Protein AF-A0A0D7N728-F1 (afdb_monomer_lite)

Secondary structure (DSSP, 8-state):
----------THHHHHHTTS--HHHHHTS-HHHHHHHHHHHHHHHHHTHHHHHH-HHHHHHHHHHHHHHHHHHHHHHHTSTT--THHHHHHHHHHHHHHHHHHHHHHHHHHHHT-

Sequence (115 aa):
MPTKRRATATKAHAHEREDILNPHAISTLSAGAVSAMSAVGAAVIKQNKAALGQNADWFWHMFAKCEAKAARLAEQATHDPKACGDATFIETYARNLPKLMASALETREKALKAK

Structure (mmCIF, N/CA/C/O backbone):
data_AF-A0A0D7N728-F1
#
_entry.id   AF-A0A0D7N728-F1
#
loop_
_atom_site.group_PDB
_atom_site.id
_atom_site.type_symbol
_atom_site.label_atom_id
_atom_site.label_alt_id
_atom_site.label_comp_id
_atom_site.label_asym_id
_atom_site.label_entity_id
_atom_site.label_seq_id
_atom_site.pdbx_PDB_ins_code
_atom_site.Cartn_x
_atom_site.Cartn_y
_atom_site.Cartn_z
_atom_site.occupancy
_atom_site.B_iso_or_equiv
_atom_site.auth_seq_id
_atom_site.auth_comp_id
_atom_site.auth_asym_id
_atom_site.auth_atom_id
_atom_site.pdbx_PDB_model_num
ATOM 1 N N . MET A 1 1 ? -41.003 -30.355 -17.449 1.00 33.62 1 MET A N 1
ATOM 2 C CA . MET A 1 1 ? -39.651 -29.915 -17.021 1.00 33.62 1 MET A CA 1
ATOM 3 C C . MET A 1 1 ? -38.783 -29.704 -18.260 1.00 33.62 1 MET A C 1
ATOM 5 O O . MET A 1 1 ? -39.033 -30.435 -19.209 1.00 33.62 1 MET A O 1
ATOM 9 N N . PRO A 1 2 ? -37.804 -28.771 -18.292 1.00 44.09 2 PRO A N 1
ATOM 10 C CA . PRO A 1 2 ? -37.230 -28.021 -17.174 1.00 44.09 2 PRO A CA 1
ATOM 11 C C . PRO A 1 2 ? -37.425 -26.492 -17.237 1.00 44.09 2 PRO A C 1
ATOM 13 O O . PRO A 1 2 ? -37.665 -25.879 -18.273 1.00 44.09 2 PRO A O 1
ATOM 16 N N . THR A 1 3 ? -37.324 -25.903 -16.052 1.00 42.66 3 THR A N 1
ATOM 17 C CA . THR A 1 3 ? -37.560 -24.512 -15.664 1.00 42.66 3 THR A CA 1
ATOM 18 C C . THR A 1 3 ? -36.306 -23.661 -15.888 1.00 42.66 3 THR A C 1
ATOM 20 O O . THR A 1 3 ? -35.229 -23.978 -15.384 1.00 42.66 3 THR A O 1
ATOM 23 N N . LYS A 1 4 ? -36.439 -22.538 -16.603 1.00 42.78 4 LYS A N 1
ATOM 24 C CA . LYS A 1 4 ? -35.364 -21.553 -16.810 1.00 42.78 4 LYS A CA 1
ATOM 25 C C . LYS A 1 4 ? -35.176 -20.725 -15.529 1.00 42.78 4 LYS A C 1
ATOM 27 O O . LYS A 1 4 ? -35.857 -19.727 -15.312 1.00 42.78 4 LYS A O 1
ATOM 32 N N . ARG A 1 5 ? -34.268 -21.152 -14.647 1.00 39.19 5 ARG A N 1
ATOM 33 C CA . ARG A 1 5 ? -33.882 -20.398 -13.442 1.00 39.19 5 ARG A CA 1
ATOM 34 C C . ARG A 1 5 ? -32.936 -19.265 -13.855 1.00 39.19 5 ARG A C 1
ATOM 36 O O . ARG A 1 5 ? -31.755 -19.491 -14.097 1.00 39.19 5 ARG A O 1
ATOM 43 N N . ARG A 1 6 ? -33.461 -18.044 -13.982 1.00 40.66 6 ARG A N 1
ATOM 44 C CA . ARG A 1 6 ? -32.657 -16.831 -14.192 1.00 40.66 6 ARG A CA 1
ATOM 45 C C . ARG A 1 6 ? -31.936 -16.517 -12.880 1.00 40.66 6 ARG A C 1
ATOM 47 O O . ARG A 1 6 ? -32.551 -16.033 -11.937 1.00 40.66 6 ARG A O 1
ATOM 54 N N . ALA A 1 7 ? -30.652 -16.851 -12.806 1.00 38.78 7 ALA A N 1
ATOM 55 C CA . ALA A 1 7 ? -29.791 -16.446 -11.707 1.00 38.78 7 ALA A CA 1
ATOM 56 C C . ALA A 1 7 ? -29.558 -14.931 -11.793 1.00 38.78 7 ALA A C 1
ATOM 58 O O . ALA A 1 7 ? -28.812 -14.444 -12.640 1.00 38.78 7 ALA A O 1
ATOM 59 N N . THR A 1 8 ? -30.221 -14.171 -10.927 1.00 42.62 8 THR A N 1
ATOM 60 C CA . THR A 1 8 ? -29.794 -12.824 -10.548 1.00 42.62 8 THR A CA 1
ATOM 61 C C . THR A 1 8 ? -28.479 -12.955 -9.790 1.00 42.62 8 THR A C 1
ATOM 63 O O . THR A 1 8 ? -28.470 -13.160 -8.580 1.00 42.62 8 THR A O 1
ATOM 66 N N . ALA A 1 9 ? -27.366 -12.905 -10.525 1.00 46.09 9 ALA A N 1
ATOM 67 C CA . ALA A 1 9 ? -26.038 -12.813 -9.944 1.00 46.09 9 ALA A CA 1
ATOM 68 C C . ALA A 1 9 ? -25.912 -11.467 -9.223 1.00 46.09 9 ALA A C 1
ATOM 70 O O . ALA A 1 9 ? -25.885 -10.388 -9.817 1.00 46.09 9 ALA A O 1
ATOM 71 N N . THR A 1 10 ? -25.909 -11.580 -7.906 1.00 42.12 10 THR A N 1
ATOM 72 C CA . THR A 1 10 ? -25.706 -10.567 -6.888 1.00 42.12 10 THR A CA 1
ATOM 73 C C . THR A 1 10 ? -24.489 -9.700 -7.228 1.00 42.12 10 THR A C 1
ATOM 75 O O . THR A 1 10 ? -23.352 -10.161 -7.168 1.00 42.12 10 THR A O 1
ATOM 78 N N . LYS A 1 11 ? -24.709 -8.413 -7.527 1.00 42.97 11 LYS A N 1
ATOM 79 C CA . LYS A 1 11 ? -23.644 -7.397 -7.674 1.00 42.97 11 LYS A CA 1
ATOM 80 C C . LYS A 1 11 ? -22.841 -7.146 -6.381 1.00 42.97 11 LYS A C 1
ATOM 82 O O . LYS A 1 11 ? -21.891 -6.377 -6.409 1.00 42.97 11 LYS A O 1
ATOM 87 N N . ALA A 1 12 ? -23.189 -7.795 -5.267 1.00 44.34 12 ALA A N 1
ATOM 88 C CA . ALA A 1 12 ? -22.503 -7.652 -3.983 1.00 44.34 12 ALA A CA 1
ATOM 89 C C . ALA A 1 12 ? -21.127 -8.349 -3.932 1.00 44.34 12 ALA A C 1
ATOM 91 O O . ALA A 1 12 ? -20.231 -7.859 -3.259 1.00 44.34 12 ALA A O 1
ATOM 92 N N . HIS A 1 13 ? -20.917 -9.435 -4.687 1.00 36.66 13 HIS A N 1
ATOM 93 C CA . HIS A 1 13 ? -19.657 -10.199 -4.633 1.00 36.66 13 HIS A CA 1
ATOM 94 C C . HIS A 1 13 ? -18.569 -9.728 -5.598 1.00 36.66 13 HIS A C 1
ATOM 96 O O . HIS A 1 13 ? -17.445 -10.222 -5.525 1.00 36.66 13 HIS A O 1
ATOM 102 N N . ALA A 1 14 ? -18.875 -8.799 -6.510 1.00 38.47 14 ALA A N 1
ATOM 103 C CA . ALA A 1 14 ? -17.838 -8.238 -7.367 1.00 38.47 14 ALA A CA 1
ATOM 104 C C . ALA A 1 14 ? -16.813 -7.491 -6.504 1.00 38.47 14 ALA A C 1
ATOM 106 O O . ALA A 1 14 ? -15.632 -7.781 -6.601 1.00 38.47 14 ALA A O 1
ATOM 107 N N . HIS A 1 15 ? -17.276 -6.658 -5.569 1.00 41.44 15 HIS A N 1
ATOM 108 C CA . HIS A 1 15 ? -16.399 -5.812 -4.762 1.00 41.44 15 HIS A CA 1
ATOM 109 C C . HIS A 1 15 ? -15.520 -6.583 -3.764 1.00 41.44 15 HIS A C 1
ATOM 111 O O . HIS A 1 15 ? -14.372 -6.220 -3.550 1.00 41.44 15 HIS A O 1
ATOM 117 N N . GLU A 1 16 ? -16.007 -7.686 -3.187 1.00 44.75 16 GLU A N 1
ATOM 118 C CA . GLU A 1 16 ? -15.196 -8.509 -2.269 1.00 44.75 16 GLU A CA 1
ATOM 119 C C . GLU A 1 16 ? -14.131 -9.340 -2.990 1.00 44.75 16 GLU A C 1
ATOM 121 O O . GLU A 1 16 ? -13.070 -9.606 -2.431 1.00 44.75 16 GLU A O 1
ATOM 126 N N . ARG A 1 17 ? -14.383 -9.743 -4.242 1.00 47.88 17 ARG A N 1
ATOM 127 C CA . ARG A 1 17 ? -13.383 -10.448 -5.062 1.00 47.88 17 ARG A CA 1
ATOM 128 C C . ARG A 1 17 ? -12.319 -9.513 -5.639 1.00 47.88 17 ARG A C 1
ATOM 130 O O . ARG A 1 17 ? -11.313 -9.992 -6.147 1.00 47.88 17 ARG A O 1
ATOM 137 N N . GLU A 1 18 ? -12.527 -8.203 -5.547 1.00 49.72 18 GLU A N 1
ATOM 138 C CA . GLU A 1 18 ? -11.573 -7.172 -5.961 1.00 49.72 18 GLU A CA 1
ATOM 139 C C . GLU A 1 18 ? -10.480 -6.874 -4.922 1.00 49.72 18 GLU A C 1
ATOM 141 O O . GLU A 1 18 ? -9.497 -6.222 -5.273 1.00 49.72 18 GLU A O 1
ATOM 146 N N . ASP A 1 19 ? -10.641 -7.354 -3.683 1.00 52.94 19 ASP A N 1
ATOM 147 C CA . ASP A 1 19 ? -9.701 -7.182 -2.561 1.00 52.94 19 ASP A CA 1
ATOM 148 C C . ASP A 1 19 ? -8.608 -8.275 -2.509 1.00 52.94 19 ASP A C 1
ATOM 150 O O . ASP A 1 19 ? -7.814 -8.320 -1.570 1.00 52.94 19 ASP A O 1
ATOM 154 N N . ILE A 1 20 ? -8.557 -9.182 -3.490 1.00 57.94 20 ILE A N 1
ATOM 155 C CA . ILE A 1 20 ? -7.570 -10.268 -3.544 1.00 57.94 20 ILE A CA 1
ATOM 156 C C . ILE A 1 20 ? -6.452 -9.866 -4.508 1.00 57.94 20 ILE A C 1
ATOM 158 O O . ILE A 1 20 ? -6.704 -9.627 -5.690 1.00 57.94 20 ILE A O 1
ATOM 162 N N . LEU A 1 21 ? -5.211 -9.810 -4.012 1.00 62.62 21 LEU A N 1
ATOM 163 C CA . LEU A 1 21 ? -4.024 -9.650 -4.855 1.00 62.62 21 LEU A CA 1
ATOM 164 C C . LEU A 1 21 ? -4.002 -10.741 -5.939 1.00 62.62 21 LEU A C 1
ATOM 166 O O . LEU A 1 21 ? -4.066 -11.930 -5.624 1.00 62.62 21 LEU A O 1
ATOM 170 N N . ASN A 1 22 ? -3.880 -10.341 -7.207 1.00 67.19 22 ASN A N 1
ATOM 171 C CA . ASN A 1 22 ? -3.751 -11.272 -8.325 1.00 67.19 22 ASN A CA 1
ATOM 172 C C . ASN A 1 22 ? -2.434 -12.067 -8.184 1.00 67.19 22 ASN A C 1
ATOM 174 O O . ASN A 1 22 ? -1.362 -11.467 -8.292 1.00 67.19 22 ASN A O 1
ATOM 178 N N . PRO A 1 23 ? -2.467 -13.401 -7.984 1.00 66.25 23 PRO A N 1
ATOM 179 C CA . PRO A 1 23 ? -1.251 -14.197 -7.808 1.00 66.25 23 PRO A CA 1
ATOM 180 C C . PRO A 1 23 ? -0.305 -14.078 -9.004 1.00 66.25 23 PRO A C 1
ATOM 182 O O . PRO A 1 23 ? 0.911 -14.041 -8.837 1.00 66.25 23 PRO A O 1
ATOM 185 N N . HIS A 1 24 ? -0.872 -13.952 -10.207 1.00 63.81 24 HIS A N 1
ATOM 186 C CA . HIS A 1 24 ? -0.104 -13.832 -11.438 1.00 63.81 24 HIS A CA 1
ATOM 187 C C . HIS A 1 24 ? 0.644 -12.494 -11.527 1.00 63.81 24 HIS A C 1
ATOM 189 O O . HIS A 1 24 ? 1.741 -12.454 -12.079 1.00 63.81 24 HIS A O 1
ATOM 195 N N . ALA A 1 25 ? 0.086 -11.426 -10.948 1.00 66.00 25 ALA A N 1
ATOM 196 C CA . ALA A 1 25 ? 0.732 -10.119 -10.875 1.00 66.00 25 ALA A CA 1
ATOM 197 C C . ALA A 1 25 ? 1.956 -10.152 -9.961 1.00 66.00 25 ALA A C 1
ATOM 199 O O . ALA A 1 25 ? 3.000 -9.606 -10.301 1.00 66.00 25 ALA A O 1
ATOM 200 N N . ILE A 1 26 ? 1.851 -10.852 -8.825 1.00 67.19 26 ILE A N 1
ATOM 201 C CA . ILE A 1 26 ? 2.969 -11.025 -7.892 1.00 67.19 26 ILE A CA 1
ATOM 202 C C . ILE A 1 26 ? 4.081 -11.855 -8.540 1.00 67.19 26 ILE A C 1
ATOM 204 O O . ILE A 1 26 ? 5.252 -11.514 -8.410 1.00 67.19 26 ILE A O 1
ATOM 208 N N . SER A 1 27 ? 3.734 -12.926 -9.263 1.00 68.50 27 SER A N 1
ATOM 209 C CA . SER A 1 27 ? 4.721 -13.808 -9.904 1.00 68.50 27 SER A CA 1
ATOM 210 C C . SER A 1 27 ? 5.557 -13.126 -10.990 1.00 68.50 27 SER A C 1
ATOM 212 O O . SER A 1 27 ? 6.620 -13.635 -11.333 1.00 68.50 27 SER A O 1
ATOM 214 N N . THR A 1 28 ? 5.099 -11.996 -11.532 1.00 75.62 28 THR A N 1
ATOM 215 C CA . THR A 1 28 ? 5.837 -11.221 -12.542 1.00 75.62 28 THR A CA 1
ATOM 216 C C . THR A 1 28 ? 6.732 -10.128 -11.959 1.00 75.62 28 THR A C 1
ATOM 218 O O . THR A 1 28 ? 7.520 -9.548 -12.701 1.00 75.62 28 THR A O 1
ATOM 221 N N . LEU A 1 29 ? 6.633 -9.839 -10.656 1.00 82.88 29 LEU A N 1
ATOM 222 C CA . LEU A 1 29 ? 7.455 -8.823 -9.998 1.00 82.88 29 LEU A CA 1
ATOM 223 C C . LEU A 1 29 ? 8.883 -9.327 -9.788 1.00 82.88 29 LEU A C 1
ATOM 225 O O . LEU A 1 29 ? 9.096 -10.467 -9.367 1.00 82.88 29 LEU A O 1
ATOM 229 N N . SER A 1 30 ? 9.879 -8.462 -9.998 1.00 86.75 30 SER A N 1
ATOM 230 C CA . SER A 1 30 ? 11.242 -8.801 -9.586 1.00 86.75 30 SER A CA 1
ATOM 231 C C . SER A 1 30 ? 11.374 -8.856 -8.061 1.00 86.75 30 SER A C 1
ATOM 233 O O . SER A 1 30 ? 10.610 -8.245 -7.307 1.00 86.75 30 SER A O 1
ATOM 235 N N . ALA A 1 31 ? 12.435 -9.514 -7.590 1.00 89.50 31 ALA A N 1
ATOM 236 C CA . ALA A 1 31 ? 12.811 -9.494 -6.177 1.00 89.50 31 ALA A CA 1
ATOM 237 C C . ALA A 1 31 ? 12.987 -8.061 -5.630 1.00 89.50 31 ALA A C 1
ATOM 239 O O . ALA A 1 31 ? 12.695 -7.803 -4.462 1.00 89.50 31 ALA A O 1
ATOM 240 N N . GLY A 1 32 ? 13.420 -7.116 -6.476 1.00 89.19 32 GLY A N 1
ATOM 241 C CA . GLY A 1 32 ? 13.537 -5.703 -6.117 1.00 89.19 32 GLY A CA 1
ATOM 242 C C . GLY A 1 32 ? 12.179 -5.061 -5.829 1.00 89.19 32 GLY A C 1
ATOM 243 O O . GLY A 1 32 ? 12.028 -4.386 -4.810 1.00 89.19 32 GLY A O 1
ATOM 244 N N . ALA A 1 33 ? 11.174 -5.327 -6.666 1.00 89.56 33 ALA A N 1
ATOM 245 C CA . ALA A 1 33 ? 9.815 -4.835 -6.458 1.00 89.56 33 ALA A CA 1
ATOM 246 C C . ALA A 1 33 ? 9.167 -5.430 -5.198 1.00 89.56 33 ALA A C 1
ATOM 248 O O . ALA A 1 33 ? 8.594 -4.688 -4.402 1.00 89.56 33 ALA A O 1
ATOM 249 N N . VAL A 1 34 ? 9.338 -6.731 -4.947 1.00 91.19 34 VAL A N 1
ATOM 250 C CA . VAL A 1 34 ? 8.831 -7.389 -3.726 1.00 91.19 34 VAL A CA 1
ATOM 251 C C . VAL A 1 34 ? 9.497 -6.829 -2.458 1.00 91.19 34 VAL A C 1
ATOM 253 O O . VAL A 1 34 ? 8.830 -6.571 -1.450 1.00 91.19 34 VAL A O 1
ATOM 256 N N . SER A 1 35 ? 10.809 -6.580 -2.506 1.00 93.81 35 SER A N 1
ATOM 257 C CA . SER A 1 35 ? 11.543 -5.933 -1.412 1.00 93.81 35 SER A CA 1
ATOM 258 C C . SER A 1 35 ? 11.038 -4.508 -1.153 1.00 93.81 35 SER A C 1
ATOM 260 O O . SER A 1 35 ? 10.763 -4.137 -0.009 1.00 93.81 35 SER A O 1
ATOM 262 N N . ALA A 1 36 ? 10.813 -3.725 -2.213 1.00 93.31 36 ALA A N 1
ATOM 263 C CA . ALA A 1 36 ? 10.258 -2.380 -2.104 1.00 93.31 36 ALA A CA 1
ATOM 264 C C . ALA A 1 36 ? 8.833 -2.381 -1.525 1.00 93.31 36 ALA A C 1
ATOM 266 O O . ALA A 1 36 ? 8.539 -1.572 -0.644 1.00 93.31 36 ALA A O 1
ATOM 267 N N . MET A 1 37 ? 7.968 -3.312 -1.943 1.00 94.38 37 MET A N 1
ATOM 268 C CA . MET A 1 37 ? 6.630 -3.472 -1.359 1.00 94.38 37 MET A CA 1
ATOM 269 C C . MET A 1 37 ? 6.702 -3.715 0.148 1.00 94.38 37 MET A C 1
ATOM 271 O O . MET A 1 37 ? 5.983 -3.069 0.913 1.00 94.38 37 MET A O 1
ATOM 275 N N . SER A 1 38 ? 7.615 -4.593 0.570 1.00 94.56 38 SER A N 1
ATOM 276 C CA . SER A 1 38 ? 7.819 -4.936 1.979 1.00 94.56 38 SER A CA 1
ATOM 277 C C . SER A 1 38 ? 8.307 -3.728 2.787 1.00 94.56 38 SER A C 1
ATOM 279 O O . SER A 1 38 ? 7.790 -3.451 3.871 1.00 94.56 38 SER A O 1
ATOM 281 N N . ALA A 1 39 ? 9.255 -2.955 2.245 1.00 97.50 39 ALA A N 1
ATOM 282 C CA . ALA A 1 39 ? 9.756 -1.733 2.874 1.00 97.50 39 ALA A CA 1
ATOM 283 C C . ALA A 1 39 ? 8.662 -0.662 3.025 1.00 97.50 39 ALA A C 1
ATOM 285 O O . ALA A 1 39 ? 8.525 -0.056 4.091 1.00 97.50 39 ALA A O 1
ATOM 286 N N . VAL A 1 40 ? 7.851 -0.452 1.985 1.00 96.75 40 VAL A N 1
ATOM 287 C CA . VAL A 1 40 ? 6.718 0.485 2.021 1.00 96.75 40 VAL A CA 1
ATOM 288 C C . VAL A 1 40 ? 5.671 0.021 3.037 1.00 96.75 40 VAL A C 1
ATOM 290 O O . VAL A 1 40 ? 5.213 0.828 3.846 1.00 96.75 40 VAL A O 1
ATOM 293 N N . GLY A 1 41 ? 5.322 -1.269 3.047 1.00 95.75 41 GLY A N 1
ATOM 294 C CA . GLY A 1 41 ? 4.378 -1.834 4.010 1.00 95.75 41 GLY A CA 1
ATOM 295 C C . GLY A 1 41 ? 4.838 -1.623 5.454 1.00 95.75 41 GLY A C 1
ATOM 296 O O . GLY A 1 41 ? 4.099 -1.070 6.271 1.00 95.75 41 GLY A O 1
ATOM 297 N N . ALA A 1 42 ? 6.099 -1.945 5.753 1.00 97.44 42 ALA A N 1
ATOM 298 C CA . ALA A 1 42 ? 6.697 -1.713 7.067 1.00 97.44 42 ALA A CA 1
ATOM 299 C C . ALA A 1 42 ? 6.694 -0.226 7.468 1.00 97.44 42 ALA A C 1
ATOM 301 O O . ALA A 1 42 ? 6.413 0.103 8.625 1.00 97.44 42 ALA A O 1
ATOM 302 N N . ALA A 1 43 ? 6.964 0.683 6.527 1.00 97.81 43 ALA A N 1
ATOM 303 C CA . ALA A 1 43 ? 6.917 2.122 6.775 1.00 97.81 43 ALA A CA 1
ATOM 304 C C . ALA A 1 43 ? 5.499 2.599 7.132 1.00 97.81 43 ALA A C 1
ATOM 306 O O . ALA A 1 43 ? 5.333 3.341 8.103 1.00 97.81 43 ALA A O 1
ATOM 307 N N . VAL A 1 44 ? 4.474 2.130 6.413 1.00 97.25 44 VAL A N 1
ATOM 308 C CA . VAL A 1 44 ? 3.065 2.457 6.694 1.00 97.25 44 VAL A CA 1
ATOM 309 C C . VAL A 1 44 ? 2.630 1.895 8.047 1.00 97.25 44 VAL A C 1
ATOM 311 O O . VAL A 1 44 ? 1.984 2.602 8.823 1.00 97.25 44 VAL A O 1
ATOM 314 N N . ILE A 1 45 ? 3.027 0.668 8.387 1.00 96.56 45 ILE A N 1
ATOM 315 C CA . ILE A 1 45 ? 2.749 0.081 9.706 1.00 96.56 45 ILE A CA 1
ATOM 316 C C . ILE A 1 45 ? 3.397 0.921 10.813 1.00 96.56 45 ILE A C 1
ATOM 318 O O . ILE A 1 45 ? 2.737 1.286 11.787 1.00 96.56 45 ILE A O 1
ATOM 322 N N . LYS A 1 46 ? 4.673 1.294 10.647 1.00 97.06 46 LYS A N 1
ATOM 323 C CA . LYS A 1 46 ? 5.406 2.127 11.612 1.00 97.06 46 LYS A CA 1
ATOM 324 C C . LYS A 1 46 ? 4.765 3.505 11.784 1.00 97.06 46 LYS A C 1
ATOM 326 O O . LYS A 1 46 ? 4.645 3.972 12.915 1.00 97.06 46 LYS A O 1
ATOM 331 N N . GLN A 1 47 ? 4.334 4.136 10.691 1.00 95.25 47 GLN A N 1
ATOM 332 C CA . GLN A 1 47 ? 3.652 5.433 10.715 1.00 95.25 47 GLN A CA 1
ATOM 333 C C . GLN A 1 47 ? 2.332 5.373 11.498 1.00 95.25 47 GLN A C 1
ATOM 335 O O . GLN A 1 47 ? 1.981 6.330 12.181 1.00 95.25 47 GLN A O 1
ATOM 340 N N . ASN A 1 48 ? 1.628 4.240 11.446 1.00 94.69 48 ASN A N 1
ATOM 341 C CA . ASN A 1 48 ? 0.301 4.071 12.037 1.00 94.69 48 ASN A CA 1
ATOM 342 C C . ASN A 1 48 ? 0.307 3.195 13.306 1.00 94.69 48 ASN A C 1
ATOM 344 O O . ASN A 1 48 ? -0.711 2.597 13.663 1.00 94.69 48 ASN A O 1
ATOM 348 N N . LYS A 1 49 ? 1.437 3.144 14.030 1.00 94.00 49 LYS A N 1
ATOM 349 C CA . LYS A 1 49 ? 1.622 2.303 15.230 1.00 94.00 49 LYS A CA 1
ATOM 350 C C . LYS A 1 49 ? 0.559 2.538 16.312 1.00 94.00 49 LYS A C 1
ATOM 352 O O . LYS A 1 49 ? 0.162 1.596 16.992 1.00 94.00 49 LYS A O 1
ATOM 357 N N . ALA A 1 50 ? 0.079 3.774 16.461 1.00 92.75 50 ALA A N 1
ATOM 358 C CA . ALA A 1 50 ? -0.980 4.102 17.416 1.00 92.75 50 ALA A CA 1
ATOM 359 C C . ALA A 1 50 ? -2.299 3.382 17.083 1.00 92.75 50 ALA A C 1
ATOM 361 O O . ALA A 1 50 ? -2.913 2.786 17.964 1.00 92.75 50 ALA A O 1
ATOM 362 N N . ALA A 1 51 ? -2.700 3.370 15.808 1.00 91.94 51 ALA A N 1
ATOM 363 C CA . ALA A 1 51 ? -3.910 2.683 15.361 1.00 91.94 51 ALA A CA 1
ATOM 364 C C . ALA A 1 51 ? -3.789 1.157 15.484 1.00 91.94 51 ALA A C 1
ATOM 366 O O . ALA A 1 51 ? -4.749 0.497 15.888 1.00 91.94 51 ALA A O 1
ATOM 367 N N . LEU A 1 52 ? -2.599 0.612 15.198 1.00 92.94 52 LEU A N 1
ATOM 368 C CA . LEU A 1 52 ? -2.285 -0.801 15.422 1.00 92.94 52 LEU A CA 1
ATOM 369 C C . LEU A 1 52 ? -2.453 -1.186 16.902 1.00 92.94 52 LEU A C 1
ATOM 371 O O . LEU A 1 52 ? -3.034 -2.224 17.201 1.00 92.94 52 LEU A O 1
ATOM 375 N N . GLY A 1 53 ? -2.000 -0.333 17.827 1.00 92.81 53 GLY A N 1
ATOM 376 C CA . GLY A 1 53 ? -2.137 -0.566 19.268 1.00 92.81 53 GLY A CA 1
ATOM 377 C C . GLY A 1 53 ? -3.575 -0.501 19.795 1.00 92.81 53 GLY A C 1
ATOM 378 O O . GLY A 1 53 ? -3.871 -1.115 20.814 1.00 92.81 53 GLY A O 1
ATOM 379 N N . GLN A 1 54 ? -4.481 0.211 19.118 1.00 92.06 54 GLN A N 1
ATOM 380 C CA . GLN A 1 54 ? -5.880 0.334 19.549 1.00 92.06 54 GLN A CA 1
ATOM 381 C C . GLN A 1 54 ? -6.733 -0.888 19.195 1.00 92.06 54 GLN A C 1
ATOM 383 O O . GLN A 1 54 ? -7.617 -1.267 19.957 1.00 92.06 54 GLN A O 1
ATOM 388 N N . ASN A 1 55 ? -6.538 -1.466 18.007 1.00 92.19 55 ASN A N 1
ATOM 389 C CA . ASN A 1 55 ? -7.198 -2.708 17.605 1.00 92.19 55 ASN A CA 1
ATOM 390 C C . ASN A 1 55 ? -6.394 -3.356 16.476 1.00 92.19 55 ASN A C 1
ATOM 392 O O . ASN A 1 55 ? -6.492 -2.929 15.320 1.00 92.19 55 ASN A O 1
ATOM 396 N N . ALA A 1 56 ? -5.599 -4.362 16.836 1.00 93.44 56 ALA A N 1
ATOM 397 C CA . ALA A 1 56 ? -4.680 -5.016 15.919 1.00 93.44 56 ALA A CA 1
ATOM 398 C C . ALA A 1 56 ? -5.411 -5.812 14.830 1.00 93.44 56 ALA A C 1
ATOM 400 O O . ALA A 1 56 ? -5.053 -5.688 13.663 1.00 93.44 56 ALA A O 1
ATOM 401 N N . ASP A 1 57 ? -6.461 -6.559 15.177 1.00 94.62 57 ASP A N 1
ATOM 402 C CA . ASP A 1 57 ? -7.191 -7.397 14.216 1.00 94.62 57 ASP A CA 1
ATOM 403 C C . ASP A 1 57 ? -7.831 -6.558 13.108 1.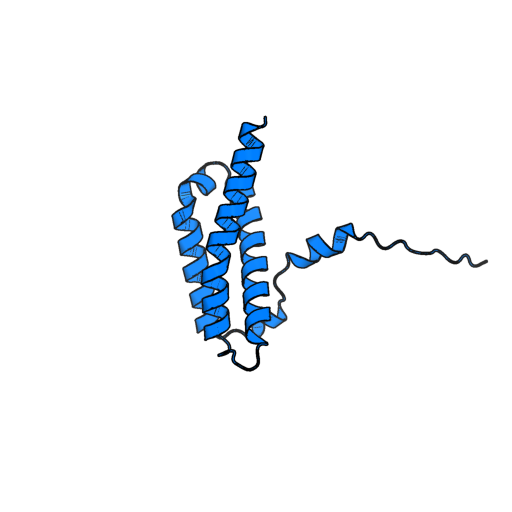00 94.62 57 ASP A C 1
ATOM 405 O O . ASP A 1 57 ? -7.653 -6.829 11.920 1.00 94.62 57 ASP A O 1
ATOM 409 N N . TRP A 1 58 ? -8.518 -5.475 13.485 1.00 93.69 58 TRP A N 1
ATOM 410 C CA . TRP A 1 58 ? -9.076 -4.540 12.513 1.00 93.69 58 TRP A CA 1
ATOM 411 C C . TRP A 1 58 ? -7.977 -3.883 11.678 1.00 93.69 58 TRP A C 1
ATOM 413 O O . TRP A 1 58 ? -8.144 -3.715 10.470 1.00 93.69 58 TRP A O 1
ATOM 423 N N . PHE A 1 59 ? -6.862 -3.501 12.311 1.00 95.38 59 PHE A N 1
ATOM 424 C CA . PHE A 1 59 ? -5.759 -2.846 11.618 1.00 95.38 59 PHE A CA 1
ATOM 425 C C . PHE A 1 59 ? -5.174 -3.760 10.547 1.00 95.38 59 PHE A C 1
ATOM 427 O O . PHE A 1 59 ? -5.046 -3.329 9.407 1.00 95.38 59 PHE A O 1
ATOM 434 N N . TRP A 1 60 ? -4.861 -5.012 10.887 1.00 95.19 60 TRP A N 1
ATOM 435 C CA . TRP A 1 60 ? -4.296 -5.975 9.945 1.00 95.19 60 TRP A CA 1
ATOM 436 C C . TRP A 1 60 ? -5.269 -6.319 8.823 1.00 95.19 60 TRP A C 1
ATOM 438 O O . TRP A 1 60 ? -4.864 -6.353 7.663 1.00 95.19 60 TRP A O 1
ATOM 448 N N . HIS A 1 61 ? -6.556 -6.483 9.142 1.00 93.62 61 HIS A N 1
ATOM 449 C CA . HIS A 1 61 ? -7.593 -6.698 8.133 1.00 93.62 61 HIS A CA 1
ATOM 450 C C . HIS A 1 61 ? -7.671 -5.537 7.136 1.00 93.62 61 HIS A C 1
ATOM 452 O O . HIS A 1 61 ? -7.670 -5.740 5.922 1.00 93.62 61 HIS A O 1
ATOM 458 N N . MET A 1 62 ? -7.695 -4.299 7.633 1.00 94.50 62 MET A N 1
ATOM 459 C CA . MET A 1 62 ? -7.753 -3.120 6.769 1.00 94.50 62 MET A CA 1
ATOM 460 C C . MET A 1 62 ? -6.449 -2.858 6.027 1.00 94.50 62 MET A C 1
ATOM 462 O O . MET A 1 62 ? -6.491 -2.439 4.871 1.00 94.50 62 MET A O 1
ATOM 466 N N . PHE A 1 63 ? -5.307 -3.121 6.658 1.00 95.12 63 PHE A N 1
ATOM 467 C CA . PHE A 1 63 ? -4.004 -3.014 6.024 1.00 95.12 63 PHE A CA 1
ATOM 468 C C . PHE A 1 63 ? -3.913 -3.967 4.832 1.00 95.12 63 PHE A C 1
ATOM 470 O O . PHE A 1 63 ? -3.614 -3.505 3.737 1.00 95.12 63 PHE A O 1
ATOM 477 N N . ALA A 1 64 ? -4.283 -5.242 5.000 1.00 93.62 64 ALA A N 1
ATOM 478 C CA . ALA A 1 64 ? -4.288 -6.225 3.916 1.00 93.62 64 ALA A CA 1
ATOM 479 C C . ALA A 1 64 ? -5.184 -5.795 2.739 1.00 93.62 64 ALA A C 1
ATOM 481 O O . ALA A 1 64 ? -4.785 -5.893 1.580 1.00 93.62 64 ALA A O 1
ATOM 482 N N . LYS A 1 65 ? -6.369 -5.235 3.020 1.00 94.00 65 LYS A N 1
ATOM 483 C CA . LYS A 1 65 ? -7.246 -4.667 1.979 1.00 94.00 65 LYS A CA 1
ATOM 484 C C . LYS A 1 65 ? -6.610 -3.486 1.246 1.00 94.00 65 LYS A C 1
ATOM 486 O O . LYS A 1 65 ? -6.662 -3.401 0.020 1.00 94.00 65 LYS A O 1
ATOM 491 N N . CYS A 1 66 ? -6.004 -2.559 1.988 1.00 95.00 66 CYS A N 1
ATOM 492 C CA . CYS A 1 66 ? -5.322 -1.408 1.398 1.00 95.00 66 CYS A CA 1
ATOM 493 C C . CYS A 1 66 ? -4.110 -1.843 0.564 1.00 95.00 66 CYS A C 1
ATOM 495 O O . CYS A 1 66 ? -3.885 -1.285 -0.508 1.00 95.00 66 CYS A O 1
ATOM 497 N N . GLU A 1 67 ? -3.369 -2.845 1.033 1.00 94.19 67 GLU A N 1
ATOM 498 C CA . GLU A 1 67 ? -2.217 -3.441 0.361 1.00 94.19 67 GLU A CA 1
ATOM 499 C C . GLU A 1 67 ? -2.614 -4.075 -0.973 1.00 94.19 67 GLU A C 1
ATOM 501 O O . GLU A 1 67 ? -2.051 -3.729 -2.013 1.00 94.19 67 GLU A O 1
ATOM 506 N N . ALA A 1 68 ? -3.657 -4.909 -0.969 1.00 91.94 68 ALA A N 1
ATOM 507 C CA . ALA A 1 68 ? -4.192 -5.523 -2.178 1.00 91.94 68 ALA A CA 1
ATOM 508 C C . ALA A 1 68 ? -4.655 -4.485 -3.201 1.00 91.94 68 ALA A C 1
ATOM 510 O O . ALA A 1 68 ? -4.307 -4.557 -4.383 1.00 91.94 68 ALA A O 1
ATOM 511 N N . LYS A 1 69 ? -5.381 -3.463 -2.743 1.00 92.81 69 LYS A N 1
ATOM 512 C CA . LYS A 1 69 ? -5.841 -2.380 -3.610 1.00 92.81 69 LYS A CA 1
ATOM 513 C C . LYS A 1 69 ? -4.682 -1.550 -4.168 1.00 92.81 69 LYS A C 1
ATOM 515 O O . LYS A 1 69 ? -4.711 -1.196 -5.345 1.00 92.81 69 LYS A O 1
ATOM 520 N N . ALA A 1 70 ? -3.660 -1.251 -3.366 1.00 94.19 70 ALA A N 1
ATOM 521 C CA . ALA A 1 70 ? -2.474 -0.534 -3.829 1.00 94.19 70 ALA A CA 1
ATOM 522 C C . ALA A 1 70 ? -1.698 -1.341 -4.879 1.00 94.19 70 ALA A C 1
ATOM 524 O O . ALA A 1 70 ? -1.309 -0.781 -5.903 1.00 94.19 70 ALA A O 1
ATOM 525 N N . ALA A 1 71 ? -1.517 -2.646 -4.658 1.00 92.06 71 ALA A N 1
ATOM 526 C CA . ALA A 1 71 ? -0.847 -3.536 -5.603 1.00 92.06 71 ALA A CA 1
ATOM 527 C C . ALA A 1 71 ? -1.604 -3.632 -6.932 1.00 92.06 71 ALA A C 1
ATOM 529 O O . ALA A 1 71 ? -0.990 -3.550 -7.990 1.00 92.06 71 ALA A O 1
ATOM 530 N N . ARG A 1 72 ? -2.938 -3.703 -6.898 1.00 89.69 72 ARG A N 1
ATOM 531 C CA . ARG A 1 72 ? -3.761 -3.711 -8.114 1.00 89.69 72 ARG A CA 1
ATOM 532 C C . ARG A 1 72 ? -3.672 -2.400 -8.896 1.00 89.69 72 ARG A C 1
ATOM 534 O O . ARG A 1 72 ? -3.592 -2.424 -10.119 1.00 89.69 72 ARG A O 1
ATOM 541 N N . LEU A 1 73 ? -3.681 -1.253 -8.213 1.00 91.75 73 LEU A N 1
ATOM 542 C CA . LEU A 1 73 ? -3.476 0.044 -8.871 1.00 91.75 73 LEU A CA 1
ATOM 543 C C . LEU A 1 73 ? -2.087 0.128 -9.512 1.00 91.75 73 LEU A C 1
ATOM 545 O O . LEU A 1 73 ? -1.946 0.666 -10.607 1.00 91.75 73 LEU A O 1
ATOM 549 N N . ALA A 1 74 ? -1.076 -0.418 -8.839 1.00 92.00 74 ALA A N 1
ATOM 550 C CA . ALA A 1 74 ? 0.281 -0.487 -9.353 1.00 92.00 74 ALA A CA 1
ATOM 551 C C . ALA A 1 74 ? 0.401 -1.408 -10.574 1.00 92.00 74 ALA A C 1
ATOM 553 O O . ALA A 1 74 ? 0.986 -0.995 -11.568 1.00 92.00 74 ALA A O 1
ATOM 554 N N . GLU A 1 75 ? -0.211 -2.594 -10.543 1.00 90.12 75 GLU A N 1
ATOM 555 C CA . GLU A 1 75 ? -0.321 -3.510 -11.688 1.00 90.12 75 GLU A CA 1
ATOM 556 C C . GLU A 1 75 ? -1.030 -2.839 -12.871 1.00 90.12 75 GLU A C 1
ATOM 558 O O . GLU A 1 75 ? -0.546 -2.866 -13.994 1.00 90.12 75 GLU A O 1
ATOM 563 N N . GLN A 1 76 ? -2.147 -2.149 -12.633 1.00 89.81 76 GLN A N 1
ATOM 564 C CA . GLN A 1 76 ? -2.841 -1.424 -13.700 1.00 89.81 76 GLN A CA 1
ATOM 565 C C . GLN A 1 76 ? -1.967 -0.335 -14.328 1.00 89.81 76 GLN A C 1
ATOM 567 O O . GLN A 1 76 ? -2.012 -0.135 -15.541 1.00 89.81 76 GLN A O 1
ATOM 572 N N . ALA A 1 77 ? -1.151 0.344 -13.521 1.00 89.75 77 ALA A N 1
ATOM 573 C CA . ALA A 1 77 ? -0.240 1.370 -14.004 1.00 89.75 77 ALA A CA 1
ATOM 574 C C . ALA A 1 77 ? 0.911 0.804 -14.852 1.00 89.75 77 ALA A C 1
ATOM 576 O O . ALA A 1 77 ? 1.420 1.524 -15.709 1.00 89.75 77 ALA A O 1
ATOM 577 N N . THR A 1 78 ? 1.312 -0.463 -14.674 1.00 88.88 78 THR A N 1
ATOM 578 C CA . THR A 1 78 ? 2.369 -1.067 -15.506 1.00 88.88 78 THR A CA 1
ATOM 579 C C . THR A 1 78 ? 1.910 -1.433 -16.915 1.00 88.88 78 THR A C 1
ATOM 581 O O . THR A 1 78 ? 2.753 -1.663 -17.778 1.00 88.88 78 THR A O 1
ATOM 584 N N . HIS A 1 79 ? 0.601 -1.447 -17.179 1.00 87.12 79 HIS A N 1
ATOM 585 C CA . HIS A 1 79 ? 0.056 -1.672 -18.519 1.00 87.12 79 HIS A CA 1
ATOM 586 C C . HIS A 1 79 ? 0.084 -0.424 -19.418 1.00 87.12 79 HIS A C 1
ATOM 588 O O . HIS A 1 79 ? -0.240 -0.531 -20.603 1.00 87.12 79 HIS A O 1
ATOM 594 N N . ASP A 1 80 ? 0.451 0.753 -18.894 1.00 87.81 80 ASP A N 1
ATOM 595 C CA . ASP A 1 80 ? 0.606 1.954 -19.719 1.00 87.81 80 ASP A CA 1
ATOM 596 C C . ASP A 1 80 ? 1.775 1.779 -20.713 1.00 87.81 80 ASP A C 1
ATOM 598 O O . ASP A 1 80 ? 2.848 1.321 -20.315 1.00 87.81 80 ASP A O 1
ATOM 602 N N . PRO A 1 81 ? 1.632 2.170 -21.995 1.00 84.38 81 PRO A N 1
ATOM 603 C CA . PRO A 1 81 ? 2.710 2.058 -22.982 1.00 84.38 8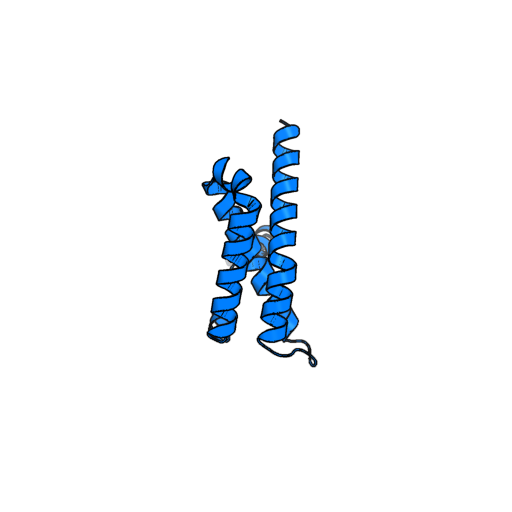1 PRO A CA 1
ATOM 604 C C . PRO A 1 81 ? 4.007 2.794 -22.611 1.00 84.38 81 PRO A C 1
ATOM 606 O O . PRO A 1 81 ? 5.061 2.497 -23.169 1.00 84.38 81 PRO A O 1
ATOM 609 N N . LYS A 1 82 ? 3.935 3.781 -21.711 1.00 89.25 82 LYS A N 1
ATOM 610 C CA . LYS A 1 82 ? 5.075 4.546 -21.190 1.00 89.25 82 LYS A CA 1
ATOM 611 C C . LYS A 1 82 ? 5.522 4.070 -19.804 1.00 89.25 82 LYS A C 1
ATOM 613 O O . LYS A 1 82 ? 6.402 4.698 -19.213 1.00 89.25 82 LYS A O 1
ATOM 618 N N . ALA A 1 83 ? 4.926 3.008 -19.265 1.00 89.25 83 ALA A N 1
ATOM 619 C CA . ALA A 1 83 ? 5.326 2.453 -17.984 1.00 89.25 83 ALA A CA 1
ATOM 620 C C . ALA A 1 83 ? 6.733 1.850 -18.056 1.00 89.25 83 ALA A C 1
ATOM 622 O O . ALA A 1 83 ? 7.121 1.201 -19.025 1.00 89.25 83 ALA A O 1
ATOM 623 N N . CYS A 1 84 ? 7.484 2.015 -16.972 1.00 90.69 84 CYS A N 1
ATOM 624 C CA . CYS A 1 84 ? 8.816 1.454 -16.789 1.00 90.69 84 CYS A CA 1
ATOM 625 C C . CYS A 1 84 ? 8.747 0.216 -15.874 1.00 90.69 84 CYS A C 1
ATOM 627 O O . CYS A 1 84 ? 9.445 0.138 -14.864 1.00 90.69 84 CYS A O 1
ATOM 629 N N . GLY A 1 85 ? 7.835 -0.717 -16.186 1.00 88.06 85 GLY A N 1
ATOM 630 C CA . GLY A 1 85 ? 7.655 -1.986 -15.466 1.00 88.06 85 GLY A CA 1
ATOM 631 C C . GLY A 1 85 ? 7.642 -1.828 -13.941 1.00 88.06 85 GLY A C 1
ATOM 632 O O . GLY A 1 85 ? 6.833 -1.077 -13.389 1.00 88.06 85 GLY A O 1
ATOM 633 N N . ASP A 1 86 ? 8.583 -2.494 -13.267 1.00 90.50 86 ASP A N 1
ATOM 634 C CA . ASP A 1 86 ? 8.727 -2.478 -11.807 1.00 90.50 86 ASP A CA 1
ATOM 635 C C . ASP A 1 86 ? 8.887 -1.075 -11.212 1.00 90.50 86 ASP A C 1
ATOM 637 O O . ASP A 1 86 ? 8.380 -0.824 -10.122 1.00 90.50 86 ASP A O 1
ATOM 641 N N . ALA A 1 87 ? 9.541 -0.134 -11.899 1.00 92.75 87 ALA A N 1
ATOM 642 C CA . ALA A 1 87 ? 9.687 1.223 -11.374 1.00 92.75 87 ALA A CA 1
ATOM 643 C C . ALA A 1 87 ? 8.321 1.917 -11.258 1.00 92.75 87 ALA A C 1
ATOM 645 O O . ALA A 1 87 ? 8.000 2.494 -10.218 1.00 92.75 87 ALA A O 1
ATOM 646 N N . THR A 1 88 ? 7.482 1.789 -12.291 1.00 94.44 88 THR A N 1
ATOM 647 C CA . THR A 1 88 ? 6.108 2.312 -12.283 1.00 94.44 88 THR A CA 1
ATOM 648 C C . THR A 1 88 ? 5.241 1.591 -11.255 1.00 94.44 88 THR A C 1
ATOM 650 O O . THR A 1 88 ? 4.445 2.241 -10.570 1.00 94.44 88 THR A O 1
ATOM 653 N N . PHE A 1 89 ? 5.421 0.276 -11.097 1.00 93.19 89 PHE A N 1
ATOM 654 C CA . PHE A 1 89 ? 4.739 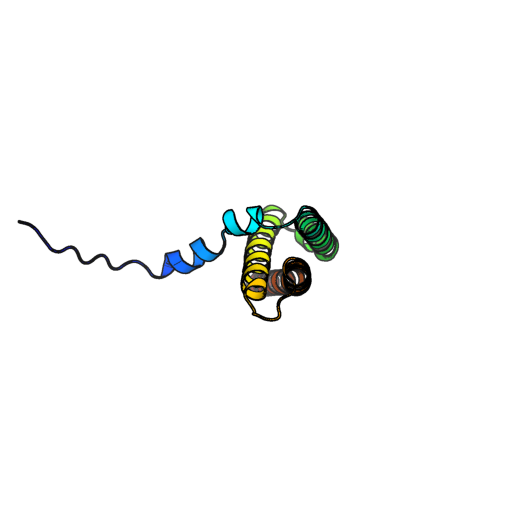-0.487 -10.055 1.00 93.19 89 PHE A CA 1
ATOM 655 C C . PHE A 1 89 ? 5.086 0.053 -8.662 1.00 93.19 89 PHE A C 1
ATOM 657 O O . PHE A 1 89 ? 4.198 0.460 -7.912 1.00 93.19 89 PHE A O 1
ATOM 664 N N . ILE A 1 90 ? 6.378 0.106 -8.325 1.00 94.69 90 ILE A N 1
ATOM 665 C CA . ILE A 1 90 ? 6.871 0.523 -7.006 1.00 94.69 90 ILE A CA 1
ATOM 666 C C . ILE A 1 90 ? 6.413 1.946 -6.693 1.00 94.69 90 ILE A C 1
ATOM 668 O O . ILE A 1 90 ? 5.905 2.199 -5.600 1.00 94.69 90 ILE A O 1
ATOM 672 N N . GLU A 1 91 ? 6.545 2.868 -7.649 1.00 95.94 91 GLU A N 1
ATOM 673 C CA . GLU A 1 91 ? 6.117 4.254 -7.474 1.00 95.94 91 GLU A CA 1
ATOM 674 C C . GLU A 1 91 ? 4.614 4.343 -7.185 1.00 95.94 91 GLU A C 1
ATOM 676 O O . GLU A 1 91 ? 4.187 5.005 -6.233 1.00 95.94 91 GLU A O 1
ATOM 681 N N . THR A 1 92 ? 3.800 3.653 -7.985 1.00 96.12 92 THR A N 1
ATOM 682 C CA . THR A 1 92 ? 2.343 3.683 -7.844 1.00 96.12 92 THR A CA 1
ATOM 683 C C . THR A 1 92 ? 1.905 3.036 -6.535 1.00 96.12 92 THR A C 1
ATOM 685 O O . THR A 1 92 ? 1.046 3.581 -5.836 1.00 96.12 92 THR A O 1
ATOM 688 N N . TYR A 1 93 ? 2.523 1.920 -6.156 1.00 95.75 93 TYR A N 1
ATOM 689 C CA . TYR A 1 93 ? 2.266 1.232 -4.897 1.00 95.75 93 TYR A CA 1
ATOM 690 C C . TYR A 1 93 ? 2.601 2.123 -3.694 1.00 95.75 93 TYR A C 1
ATOM 692 O O . TYR A 1 93 ? 1.739 2.385 -2.849 1.00 95.75 93 TYR A O 1
ATOM 700 N N . ALA A 1 94 ? 3.821 2.672 -3.662 1.00 97.12 94 ALA A N 1
ATOM 701 C CA . ALA A 1 94 ? 4.308 3.544 -2.595 1.00 97.12 94 ALA A CA 1
ATOM 702 C C . ALA A 1 94 ? 3.478 4.826 -2.452 1.00 97.12 94 ALA A C 1
ATOM 704 O O . ALA A 1 94 ? 3.259 5.313 -1.344 1.00 97.12 94 ALA A O 1
ATOM 705 N N . ARG A 1 95 ? 2.970 5.360 -3.567 1.00 97.19 95 ARG A N 1
ATOM 706 C CA . ARG A 1 95 ? 2.109 6.546 -3.577 1.00 97.19 95 ARG A CA 1
ATOM 707 C C . ARG A 1 95 ? 0.707 6.265 -3.032 1.00 97.19 95 ARG A C 1
ATOM 709 O O . ARG A 1 95 ? 0.102 7.168 -2.448 1.00 97.19 95 ARG A O 1
ATOM 716 N N . ASN A 1 96 ? 0.163 5.070 -3.265 1.00 97.62 96 ASN A N 1
ATOM 717 C CA . ASN A 1 96 ? -1.236 4.760 -2.965 1.00 97.62 96 ASN A CA 1
ATOM 718 C C . ASN A 1 96 ? -1.442 4.107 -1.597 1.00 97.62 96 ASN A C 1
ATOM 720 O O . ASN A 1 96 ? -2.396 4.480 -0.914 1.00 97.62 96 ASN A O 1
ATOM 724 N N . LEU A 1 97 ? -0.567 3.191 -1.160 1.00 97.25 97 LEU A N 1
ATOM 725 C CA . LEU A 1 97 ? -0.769 2.465 0.101 1.00 97.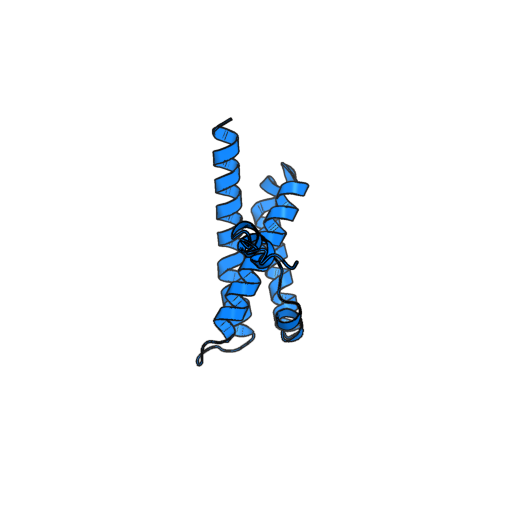25 97 LEU A CA 1
ATOM 726 C C . LEU A 1 97 ? -0.952 3.396 1.321 1.00 97.25 97 LEU A C 1
ATOM 728 O O . LEU A 1 97 ? -1.942 3.228 2.039 1.00 97.25 97 LEU A O 1
ATOM 732 N N . PRO A 1 98 ? -0.113 4.431 1.545 1.00 96.81 98 PRO A N 1
ATOM 733 C CA . PRO A 1 98 ? -0.297 5.339 2.678 1.00 96.81 98 PRO A CA 1
ATOM 734 C C . PRO A 1 98 ? -1.621 6.114 2.613 1.00 96.81 98 PRO A C 1
ATOM 736 O O . PRO A 1 98 ? -2.267 6.322 3.637 1.00 96.81 98 PRO A O 1
ATOM 739 N N . LYS A 1 99 ? -2.055 6.517 1.410 1.00 97.44 99 LYS A N 1
ATOM 740 C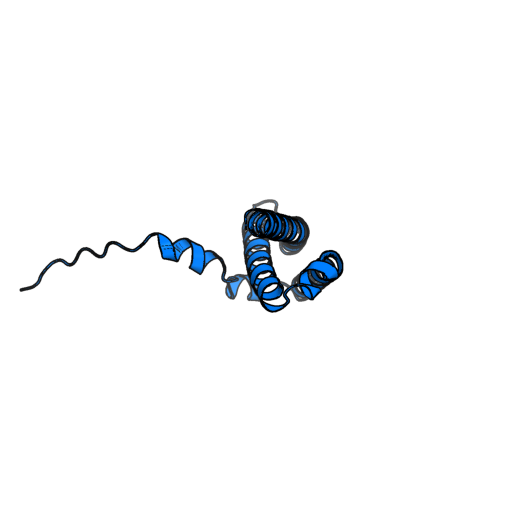 CA . LYS A 1 99 ? -3.304 7.273 1.207 1.00 97.44 99 LYS A CA 1
ATOM 741 C C . LYS A 1 99 ? -4.532 6.422 1.507 1.00 97.44 99 LYS A C 1
ATOM 743 O O . LYS A 1 99 ? -5.457 6.888 2.168 1.00 97.44 99 LYS A O 1
ATOM 748 N N . LEU A 1 100 ? -4.529 5.177 1.032 1.00 96.69 100 LEU A N 1
ATOM 749 C CA . LEU A 1 100 ? -5.598 4.218 1.299 1.00 96.69 100 LEU A CA 1
ATOM 750 C C . LEU A 1 100 ? -5.702 3.932 2.798 1.00 96.69 100 LEU A C 1
ATOM 752 O O . LEU A 1 100 ? -6.798 3.990 3.354 1.00 96.69 100 LEU A O 1
ATOM 756 N N . MET A 1 101 ? -4.560 3.724 3.460 1.00 97.06 101 MET A N 1
ATOM 757 C CA . MET A 1 101 ? -4.533 3.479 4.898 1.00 97.06 101 MET A CA 1
ATOM 758 C C . MET A 1 101 ? -5.024 4.688 5.704 1.00 97.06 101 MET A C 1
ATOM 760 O O . MET A 1 101 ? -5.847 4.534 6.604 1.00 97.06 101 MET A O 1
ATOM 764 N N . ALA A 1 102 ? -4.585 5.900 5.354 1.00 95.56 102 ALA A N 1
ATOM 765 C CA . ALA A 1 102 ? -5.051 7.125 6.002 1.00 95.56 102 ALA A CA 1
ATOM 766 C C . ALA A 1 102 ? -6.574 7.300 5.868 1.00 95.56 102 ALA A C 1
ATOM 768 O O . ALA A 1 102 ? -7.255 7.569 6.856 1.00 95.56 102 ALA A O 1
ATOM 769 N N . SER A 1 103 ? -7.127 7.067 4.673 1.00 95.56 103 SER A N 1
ATOM 770 C CA . SER A 1 103 ? -8.572 7.147 4.432 1.00 95.56 103 SER A CA 1
ATOM 771 C C . SER A 1 103 ? -9.365 6.095 5.223 1.00 95.56 103 SER A C 1
ATOM 773 O O . SER A 1 103 ? -10.424 6.400 5.781 1.00 95.56 103 SER A O 1
ATOM 775 N N . ALA A 1 104 ? -8.845 4.868 5.333 1.00 94.00 104 ALA A N 1
ATOM 776 C CA . ALA A 1 104 ? -9.451 3.814 6.146 1.00 94.00 104 ALA A CA 1
ATOM 777 C C . ALA A 1 104 ? -9.477 4.180 7.642 1.00 94.00 104 ALA A C 1
ATOM 779 O O . ALA A 1 104 ? -10.490 3.971 8.316 1.00 94.00 104 ALA A O 1
ATOM 780 N N . LEU A 1 105 ? -8.388 4.761 8.152 1.00 93.69 105 LEU A N 1
ATOM 781 C CA . LEU A 1 105 ? -8.290 5.224 9.538 1.00 93.69 105 LEU A CA 1
ATOM 782 C C . LEU A 1 105 ? -9.250 6.378 9.828 1.00 93.69 105 LEU A C 1
ATOM 784 O O . LEU A 1 105 ? -9.986 6.316 10.811 1.00 93.69 105 LEU A O 1
ATOM 788 N N . GLU A 1 106 ? -9.310 7.377 8.949 1.00 93.38 106 GLU A N 1
ATOM 789 C CA . GLU A 1 106 ? -10.238 8.505 9.083 1.00 93.38 106 GLU A CA 1
ATOM 790 C C . GLU A 1 106 ? -11.700 8.030 9.092 1.00 93.38 106 GLU A C 1
ATOM 792 O O . GLU A 1 106 ? -12.513 8.472 9.908 1.00 93.38 106 GLU A O 1
ATOM 797 N N . THR A 1 107 ? -12.035 7.079 8.215 1.00 92.69 107 THR A N 1
ATOM 798 C CA . THR A 1 107 ? -13.378 6.487 8.148 1.00 92.69 107 THR A CA 1
ATOM 799 C C . THR A 1 107 ? -13.738 5.781 9.455 1.00 92.69 107 THR A C 1
ATOM 801 O O . THR A 1 107 ? -14.846 5.953 9.968 1.00 92.69 107 THR A O 1
ATOM 804 N N . ARG A 1 108 ? -12.798 5.025 10.038 1.00 91.31 108 ARG A N 1
ATOM 805 C CA . ARG A 1 108 ? -12.999 4.377 11.339 1.00 91.31 108 ARG A CA 1
ATOM 806 C C . ARG A 1 108 ? -13.181 5.395 12.455 1.00 91.31 108 ARG A C 1
ATOM 808 O O . ARG A 1 108 ? -14.076 5.223 13.274 1.00 91.31 108 ARG A O 1
ATOM 815 N N . GLU A 1 109 ? -12.357 6.435 12.500 1.00 89.38 109 GLU A N 1
ATOM 816 C CA . GLU A 1 109 ? -12.446 7.462 13.538 1.00 89.38 109 GLU A CA 1
ATOM 817 C C . GLU A 1 109 ? -13.812 8.160 13.513 1.00 89.38 109 GLU A C 1
ATOM 819 O O . GLU A 1 109 ? -14.451 8.304 14.555 1.00 89.38 109 GLU A O 1
ATOM 824 N N . LYS A 1 110 ? -14.314 8.511 12.322 1.00 90.56 110 LYS A N 1
ATOM 825 C CA . LYS A 1 110 ? -15.668 9.062 12.155 1.00 90.56 110 LYS A CA 1
ATOM 826 C C . LYS A 1 110 ? -16.745 8.086 12.629 1.00 90.56 110 LYS A C 1
ATOM 828 O O . LYS A 1 110 ? -17.653 8.491 13.349 1.00 90.56 110 LYS A O 1
ATOM 833 N N . ALA A 1 111 ? -16.627 6.805 12.277 1.00 88.81 111 ALA A N 1
ATOM 834 C CA . ALA A 1 111 ? -17.575 5.775 12.700 1.00 88.81 111 ALA A CA 1
ATOM 835 C C . ALA A 1 111 ? -17.565 5.530 14.220 1.00 88.81 111 ALA A C 1
ATOM 837 O O . ALA A 1 111 ? -18.594 5.163 14.781 1.00 88.81 111 ALA A O 1
ATOM 838 N N . LEU A 1 112 ? -16.425 5.729 14.888 1.00 88.12 112 LEU A N 1
ATOM 839 C CA . LEU A 1 112 ? -16.314 5.632 16.345 1.00 88.12 112 LEU A CA 1
ATOM 840 C C . LEU A 1 112 ? -16.878 6.863 17.060 1.00 88.12 112 LEU A C 1
ATOM 842 O O . LEU A 1 112 ? -17.462 6.704 18.120 1.00 88.12 112 LEU A O 1
ATOM 846 N N . LYS A 1 113 ? -16.735 8.066 16.489 1.00 86.75 113 LYS A N 1
ATOM 847 C CA . LYS A 1 113 ? -17.303 9.309 17.049 1.00 86.75 113 LYS A CA 1
ATOM 848 C C . LYS A 1 113 ? -18.817 9.437 16.858 1.00 86.75 113 LYS A C 1
ATOM 850 O O . LYS A 1 113 ? -19.449 10.220 17.553 1.00 86.75 113 LYS A O 1
ATOM 855 N N . ALA A 1 114 ? -19.379 8.723 15.885 1.00 81.50 114 ALA A N 1
ATOM 856 C CA . ALA A 1 114 ? -20.816 8.684 15.621 1.00 81.50 114 ALA A CA 1
ATOM 857 C C . ALA A 1 114 ? -21.578 7.670 16.502 1.00 81.50 114 ALA A C 1
ATOM 859 O O . ALA A 1 114 ? -22.790 7.529 16.340 1.00 81.50 114 ALA A O 1
ATOM 860 N N . LYS A 1 115 ? -20.873 6.942 17.376 1.00 59.22 115 LYS A N 1
ATOM 861 C CA . LYS A 1 115 ? -21.435 6.028 18.377 1.00 59.22 115 LYS A CA 1
ATOM 862 C C . LYS A 1 115 ? -21.401 6.673 19.752 1.00 59.22 1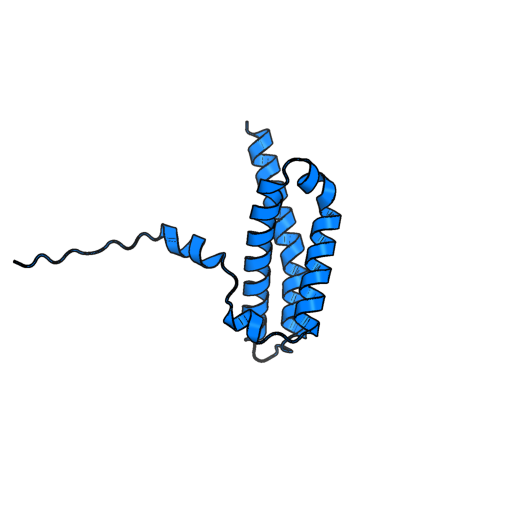15 LYS A C 1
ATOM 864 O O . LYS A 1 115 ? -22.334 6.376 20.523 1.00 59.22 115 LYS A O 1
#

Radius of gyration: 17.85 Å; chains: 1; bounding box: 53×39×42 Å

Foldseek 3Di:
DDDDPDDPPDPPVVVVVQQDADPVLVVPADPVLVVLLVVLLVVLCVVCVVVCVVPVVVLVVQLSSLQSNQQVQLSVQCPPPPHPHSVSSSVSSSVRSNVSSVVVVVVVVVVVVVD

pLDDT: mean 82.17, std 19.51, range [33.62, 97.81]